Protein AF-A0A8J6U6I2-F1 (afdb_monomer_lite)

Sequence (53 aa):
RYLRALDIWTTYPRLGFEDALTVAELEETGAPLATFDSDFDDIPGIRRWEPQS

pLDDT: mean 94.23, std 4.69, range [73.75, 97.69]

Secondary structure (DSSP, 8-state):
-HHHHHHHHHH-TTS-HHHHHHHHHHHHH-PPB--S-GGGTTSTT--B-----

Radius of gyration: 10.91 Å; chains: 1; bounding box: 17×28×30 Å

Structure (mmCIF, N/CA/C/O backbone):
data_AF-A0A8J6U6I2-F1
#
_entry.id   AF-A0A8J6U6I2-F1
#
loop_
_atom_site.group_PDB
_atom_site.id
_atom_site.type_symbol
_atom_site.label_atom_id
_atom_site.label_alt_id
_atom_site.label_comp_id
_atom_site.label_asym_id
_atom_site.label_entity_id
_atom_site.label_seq_id
_atom_site.pdbx_PDB_ins_code
_atom_site.Cartn_x
_atom_site.Cartn_y
_atom_site.Cartn_z
_atom_site.occupancy
_atom_site.B_iso_or_equiv
_atom_site.auth_seq_id
_atom_site.auth_comp_id
_atom_site.auth_asym_id
_atom_site.auth_atom_id
_atom_site.pdbx_PDB_model_num
ATOM 1 N N . ARG A 1 1 ? -2.374 2.490 12.541 1.00 75.75 1 ARG A N 1
ATOM 2 C CA . ARG A 1 1 ? -1.236 1.856 11.836 1.00 75.75 1 ARG A CA 1
ATOM 3 C C . ARG A 1 1 ? -1.044 0.331 12.001 1.00 75.75 1 ARG A C 1
ATOM 5 O O . ARG A 1 1 ? -1.421 -0.370 11.080 1.00 75.75 1 ARG A O 1
ATOM 12 N N . TYR A 1 2 ? -0.490 -0.241 13.088 1.00 92.31 2 TYR A N 1
ATOM 13 C CA . TYR A 1 2 ? -0.068 -1.674 13.096 1.00 92.31 2 TYR A CA 1
ATOM 14 C C . TYR A 1 2 ? -1.183 -2.715 12.893 1.00 92.31 2 TYR A C 1
ATOM 16 O O . TYR A 1 2 ? -1.021 -3.630 12.095 1.00 92.31 2 TYR A O 1
ATOM 24 N N . LEU A 1 3 ? -2.321 -2.576 13.582 1.00 96.50 3 LEU A N 1
ATOM 25 C CA . LEU A 1 3 ? -3.465 -3.479 13.375 1.00 96.50 3 LEU A CA 1
ATOM 26 C C . LEU A 1 3 ? -4.014 -3.355 11.948 1.00 96.50 3 LEU A C 1
ATOM 28 O O . LEU A 1 3 ? -4.287 -4.358 11.304 1.00 96.50 3 LEU A O 1
ATOM 32 N N . ARG A 1 4 ? -4.056 -2.127 11.414 1.00 96.69 4 ARG A N 1
ATOM 33 C CA . ARG A 1 4 ? -4.454 -1.879 10.027 1.00 96.69 4 ARG A CA 1
ATOM 34 C C . ARG A 1 4 ? -3.496 -2.532 9.027 1.00 96.69 4 ARG A C 1
ATOM 36 O O . ARG A 1 4 ? -3.947 -3.107 8.046 1.00 96.69 4 ARG A O 1
ATOM 43 N N . ALA A 1 5 ? -2.193 -2.502 9.297 1.00 97.19 5 ALA A N 1
ATOM 44 C CA . ALA A 1 5 ? -1.204 -3.200 8.482 1.00 97.19 5 ALA A CA 1
ATOM 45 C C . ALA A 1 5 ? -1.403 -4.724 8.512 1.00 97.19 5 ALA A C 1
ATOM 47 O O . ALA A 1 5 ? -1.241 -5.367 7.485 1.00 97.19 5 ALA A O 1
ATOM 48 N N . LEU A 1 6 ? -1.816 -5.310 9.642 1.00 97.69 6 LEU A N 1
ATOM 49 C CA . LEU A 1 6 ? -2.172 -6.735 9.695 1.00 97.69 6 LEU A CA 1
ATOM 50 C C . LEU A 1 6 ? -3.408 -7.050 8.837 1.00 97.69 6 LEU A C 1
ATOM 52 O O . LEU A 1 6 ? -3.402 -8.040 8.105 1.00 97.69 6 LEU A O 1
ATOM 56 N N . ASP A 1 7 ? -4.433 -6.197 8.860 1.00 97.44 7 ASP A N 1
ATOM 57 C CA . ASP A 1 7 ? -5.607 -6.353 7.988 1.00 97.44 7 ASP A CA 1
ATOM 58 C C . ASP A 1 7 ? -5.222 -6.256 6.501 1.00 97.44 7 ASP A C 1
ATOM 60 O O . ASP A 1 7 ? -5.674 -7.049 5.676 1.00 97.44 7 ASP A O 1
ATOM 64 N N . ILE A 1 8 ? -4.352 -5.307 6.146 1.00 96.94 8 ILE A N 1
ATOM 65 C CA . ILE A 1 8 ? -3.851 -5.141 4.774 1.00 96.94 8 ILE A CA 1
ATOM 66 C C . ILE A 1 8 ? -3.025 -6.362 4.363 1.00 96.94 8 ILE A C 1
ATOM 68 O O . ILE A 1 8 ? -3.281 -6.943 3.314 1.00 96.94 8 ILE A O 1
ATOM 72 N N . TRP A 1 9 ? -2.081 -6.794 5.198 1.00 96.81 9 TRP A N 1
ATOM 73 C CA . TRP A 1 9 ? -1.204 -7.929 4.912 1.00 96.81 9 TRP A CA 1
ATOM 74 C 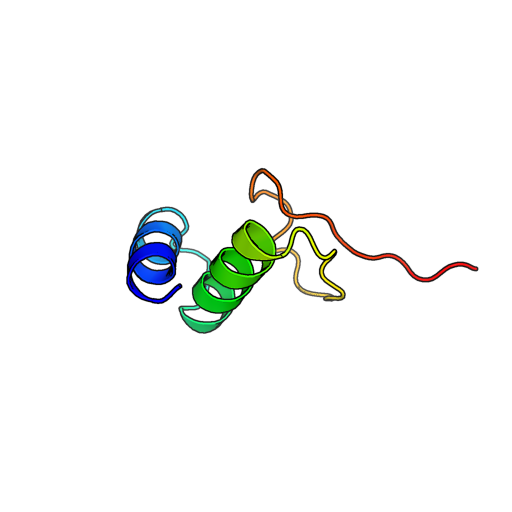C . TRP A 1 9 ? -1.987 -9.233 4.713 1.00 96.81 9 TRP A C 1
ATOM 76 O O . TRP A 1 9 ? -1.703 -10.007 3.802 1.00 96.81 9 TRP A O 1
ATOM 86 N N . THR A 1 10 ? -3.035 -9.449 5.511 1.00 96.88 10 THR A N 1
ATOM 87 C CA . THR A 1 10 ? -3.923 -10.612 5.351 1.00 96.88 10 THR A CA 1
ATOM 88 C C . THR A 1 10 ? -4.829 -10.514 4.119 1.00 96.88 10 THR A C 1
ATOM 90 O O . THR A 1 10 ? -5.199 -11.544 3.558 1.00 96.88 10 THR A O 1
ATOM 93 N N . THR A 1 11 ? -5.156 -9.300 3.662 1.00 96.81 11 THR A N 1
ATOM 94 C CA . THR A 1 11 ? -5.975 -9.056 2.460 1.00 96.81 11 THR A CA 1
ATOM 95 C C . THR A 1 11 ? -5.165 -9.138 1.163 1.00 96.81 11 THR A C 1
ATOM 97 O O . THR A 1 11 ? -5.688 -9.581 0.140 1.00 96.81 11 THR A O 1
ATOM 100 N N . TYR A 1 12 ? -3.891 -8.738 1.192 1.00 95.44 12 TYR A N 1
ATOM 101 C CA . TYR A 1 12 ? -2.993 -8.693 0.036 1.00 95.44 12 TYR A CA 1
ATOM 102 C C . TYR A 1 12 ? -1.749 -9.564 0.286 1.00 95.44 12 TYR A C 1
ATOM 104 O O . TYR A 1 12 ? -0.684 -9.033 0.594 1.00 95.44 12 TYR A O 1
ATOM 112 N N . PRO A 1 13 ? -1.833 -10.898 0.101 1.00 91.00 13 PRO A N 1
ATOM 113 C CA . PRO A 1 13 ? -0.764 -11.834 0.478 1.00 91.00 13 PRO A CA 1
ATOM 114 C C . PRO A 1 13 ? 0.543 -11.677 -0.305 1.00 91.00 13 PRO A C 1
ATOM 116 O O . PRO A 1 13 ? 1.547 -12.283 0.057 1.00 91.00 13 PRO A O 1
ATOM 119 N N . ARG A 1 14 ? 0.514 -10.924 -1.412 1.00 94.19 14 ARG A N 1
ATOM 120 C CA . ARG A 1 14 ? 1.700 -10.596 -2.212 1.00 94.19 14 ARG A CA 1
ATOM 121 C C . ARG A 1 14 ? 2.599 -9.558 -1.535 1.00 94.19 14 ARG A C 1
ATOM 123 O O . ARG A 1 14 ? 3.781 -9.528 -1.831 1.00 94.19 14 ARG A O 1
ATOM 130 N N . LEU A 1 15 ? 2.045 -8.744 -0.634 1.00 96.06 15 LEU A N 1
ATOM 131 C CA . LEU A 1 15 ? 2.788 -7.701 0.060 1.00 96.06 15 LEU A CA 1
ATOM 132 C C . LEU A 1 15 ? 3.661 -8.285 1.168 1.00 96.06 15 LEU A C 1
ATOM 134 O O . LEU A 1 15 ? 3.213 -9.134 1.950 1.00 96.06 15 LEU A O 1
ATOM 138 N N . GLY A 1 16 ? 4.869 -7.740 1.303 1.00 96.38 16 GLY A N 1
ATOM 139 C CA . GLY A 1 16 ? 5.614 -7.826 2.548 1.00 96.38 16 GLY A CA 1
ATOM 140 C C . GLY A 1 16 ? 4.844 -7.150 3.687 1.00 96.38 16 GLY A C 1
ATOM 141 O O . GLY A 1 16 ? 3.956 -6.312 3.484 1.00 96.38 16 GLY A O 1
ATOM 142 N N . PHE A 1 17 ? 5.169 -7.498 4.931 1.00 96.19 17 PHE A N 1
ATOM 143 C CA . PHE A 1 17 ? 4.536 -6.837 6.077 1.00 96.19 17 PHE A CA 1
ATOM 144 C C . PHE A 1 17 ? 4.948 -5.353 6.168 1.00 96.19 17 PHE A C 1
ATOM 146 O O . PHE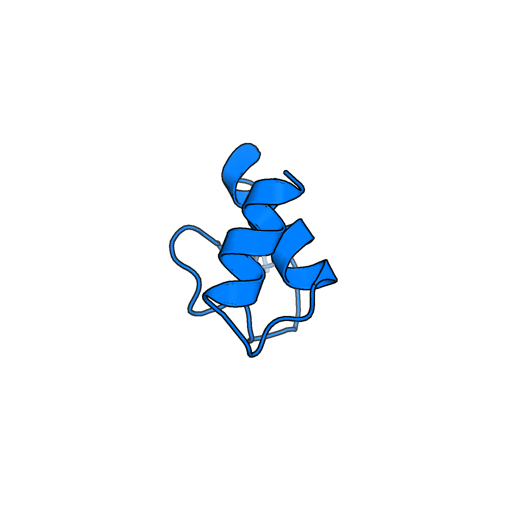 A 1 17 ? 4.165 -4.496 6.580 1.00 96.19 17 PHE A O 1
ATOM 153 N N . GLU A 1 18 ? 6.164 -5.034 5.735 1.00 96.88 18 GLU A N 1
ATOM 154 C CA . GLU A 1 18 ? 6.699 -3.685 5.560 1.00 96.88 18 GLU A CA 1
ATOM 155 C C . GLU A 1 18 ? 5.916 -2.861 4.527 1.00 96.88 18 GLU A C 1
ATOM 157 O O . GLU A 1 18 ? 5.661 -1.671 4.745 1.00 96.88 18 GLU A O 1
ATOM 162 N N . ASP A 1 19 ? 5.441 -3.495 3.458 1.00 97.06 19 ASP A N 1
ATOM 163 C CA . ASP A 1 19 ? 4.614 -2.840 2.447 1.00 97.06 19 ASP A CA 1
ATOM 164 C C . ASP A 1 19 ? 3.230 -2.548 3.015 1.00 97.06 19 ASP A C 1
ATOM 166 O O . ASP A 1 19 ? 2.711 -1.443 2.871 1.00 97.06 19 ASP A O 1
ATOM 170 N N . ALA A 1 20 ? 2.659 -3.486 3.773 1.00 97.25 20 ALA A N 1
ATOM 171 C CA . ALA A 1 20 ? 1.395 -3.268 4.466 1.00 97.25 20 ALA A CA 1
ATOM 172 C C . ALA A 1 20 ? 1.474 -2.118 5.493 1.00 97.25 20 ALA A C 1
ATOM 174 O O . ALA A 1 20 ? 0.525 -1.342 5.641 1.00 97.25 20 ALA A O 1
ATOM 175 N N . LEU A 1 21 ? 2.614 -1.951 6.175 1.00 97.69 21 LEU A N 1
ATOM 176 C CA . LEU A 1 21 ? 2.876 -0.799 7.049 1.00 97.69 21 LEU A CA 1
ATOM 177 C C . LEU A 1 21 ? 2.996 0.520 6.285 1.00 97.69 21 LEU A C 1
ATOM 179 O O . LEU A 1 21 ? 2.659 1.575 6.840 1.00 97.69 21 LEU A O 1
ATOM 183 N N . THR A 1 22 ? 3.501 0.463 5.056 1.00 97.31 22 THR A N 1
ATOM 184 C CA . THR A 1 22 ? 3.581 1.603 4.141 1.00 97.31 22 THR A CA 1
ATOM 185 C C . THR A 1 22 ? 2.182 1.999 3.682 1.00 97.31 22 THR A C 1
ATOM 187 O O . THR A 1 22 ? 1.794 3.149 3.858 1.00 97.31 22 THR A O 1
ATOM 190 N N . VAL A 1 23 ? 1.368 1.046 3.220 1.00 97.12 23 VAL A N 1
ATOM 191 C CA . VAL A 1 23 ? -0.037 1.277 2.837 1.00 97.12 23 VAL A CA 1
ATOM 192 C C . VAL A 1 23 ? -0.829 1.885 3.994 1.00 97.12 23 VAL A C 1
ATOM 194 O O . VAL A 1 23 ? -1.494 2.897 3.802 1.00 97.12 23 VAL A O 1
ATOM 197 N N . ALA A 1 24 ? -0.708 1.334 5.207 1.00 97.19 24 ALA A N 1
ATOM 198 C CA . ALA A 1 24 ? -1.411 1.857 6.379 1.00 97.19 24 ALA A CA 1
ATOM 199 C C . ALA A 1 24 ? -1.040 3.319 6.704 1.00 97.19 24 ALA A C 1
ATOM 201 O O . ALA A 1 24 ? -1.889 4.077 7.161 1.00 97.19 24 ALA A O 1
ATOM 202 N N . GLU A 1 25 ? 0.212 3.728 6.478 1.00 97.12 25 GLU A N 1
ATOM 203 C CA . GLU A 1 25 ? 0.639 5.127 6.648 1.00 97.12 25 GLU A CA 1
ATOM 204 C C . GLU A 1 25 ? 0.071 6.039 5.556 1.00 97.12 25 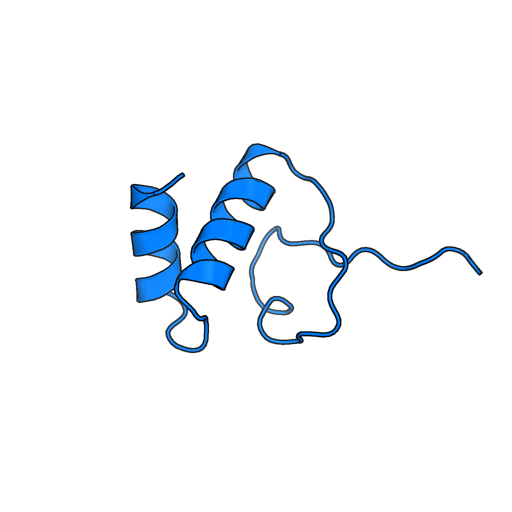GLU A C 1
ATOM 206 O O . GLU A 1 25 ? -0.348 7.166 5.818 1.00 97.12 25 GLU A O 1
ATOM 211 N N . LEU A 1 26 ? 0.063 5.564 4.312 1.00 96.75 26 LEU A N 1
ATOM 212 C CA . LEU A 1 26 ? -0.431 6.3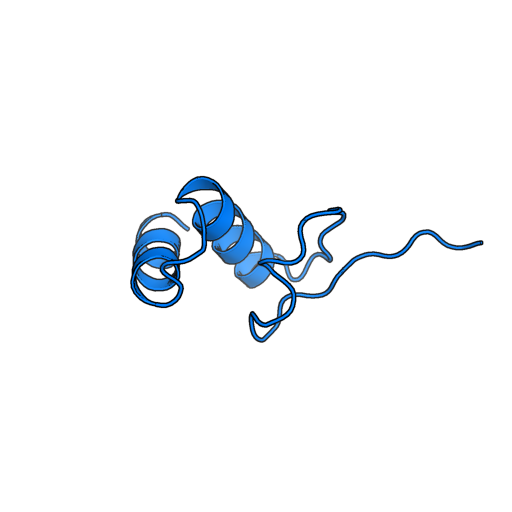32 3.172 1.00 96.75 26 LEU A CA 1
ATOM 213 C C . LEU A 1 26 ? -1.953 6.502 3.217 1.00 96.75 26 LEU A C 1
ATOM 215 O O . LEU A 1 26 ? -2.445 7.556 2.827 1.00 96.75 26 LEU A O 1
ATOM 219 N N . GLU A 1 27 ? -2.694 5.524 3.747 1.00 95.56 27 GLU A N 1
ATOM 220 C CA . GLU A 1 27 ? -4.124 5.675 4.050 1.00 95.56 27 GLU A CA 1
ATOM 221 C C . GLU A 1 27 ? -4.375 6.795 5.077 1.00 95.56 27 GLU A C 1
ATOM 223 O O . GLU A 1 27 ? -5.325 7.562 4.926 1.00 95.56 27 GLU A O 1
ATOM 228 N N . GLU A 1 28 ? -3.524 6.917 6.105 1.00 94.56 28 GLU A N 1
ATOM 229 C CA . GLU A 1 28 ? -3.653 7.942 7.154 1.00 94.56 28 GLU A CA 1
ATOM 230 C C . GLU A 1 28 ? -3.238 9.341 6.653 1.00 94.56 28 GLU A C 1
ATOM 232 O O . GLU A 1 28 ? -3.862 10.344 7.002 1.00 94.56 28 GLU A O 1
ATOM 237 N N . THR A 1 29 ? -2.198 9.426 5.819 1.00 95.88 29 THR A N 1
ATOM 238 C CA . THR A 1 29 ? -1.606 10.704 5.377 1.00 95.88 29 THR A CA 1
ATOM 239 C C . THR A 1 29 ? -2.129 11.207 4.030 1.00 95.88 29 THR A C 1
ATOM 241 O O . THR A 1 29 ? -2.031 12.399 3.735 1.00 95.88 29 THR A O 1
ATOM 244 N N . GLY A 1 30 ? -2.644 10.318 3.178 1.00 95.38 30 GLY A N 1
ATOM 245 C CA . GLY A 1 30 ? -3.026 10.610 1.793 1.00 95.38 30 GLY A CA 1
ATOM 246 C C . GLY A 1 30 ? -1.852 10.965 0.869 1.00 95.38 30 GLY A C 1
ATOM 247 O O . GLY A 1 30 ? -2.076 11.415 -0.266 1.00 95.38 30 GLY A O 1
ATOM 248 N N . ALA A 1 31 ? -0.611 10.803 1.340 1.00 96.38 31 ALA A N 1
ATOM 249 C CA . ALA A 1 31 ? 0.590 11.106 0.574 1.00 96.38 31 ALA A CA 1
ATOM 250 C C . ALA A 1 31 ? 0.728 10.156 -0.631 1.00 96.38 31 ALA A C 1
ATOM 252 O O . ALA A 1 31 ? 0.302 9.002 -0.566 1.00 96.38 31 ALA A O 1
ATOM 253 N N . PRO A 1 32 ? 1.296 10.616 -1.757 1.00 96.38 32 PRO A N 1
ATOM 254 C CA . PRO A 1 32 ? 1.616 9.726 -2.862 1.00 96.38 32 PRO A CA 1
ATOM 255 C C . PRO A 1 32 ? 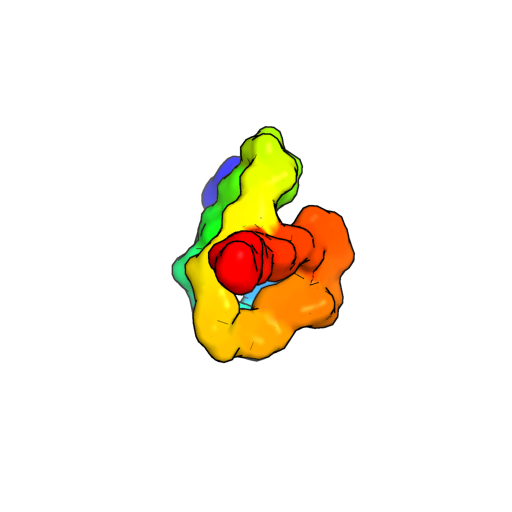2.897 8.923 -2.559 1.00 96.38 32 PRO A C 1
ATOM 257 O O . PRO A 1 32 ? 3.791 9.405 -1.861 1.00 96.38 32 PRO A O 1
ATOM 260 N N . LEU A 1 33 ? 2.998 7.711 -3.104 1.00 96.69 33 LEU A N 1
ATOM 261 C CA . LEU A 1 33 ? 4.128 6.801 -2.910 1.00 96.69 33 LEU A CA 1
ATOM 262 C C . LEU A 1 33 ? 5.106 6.872 -4.082 1.00 96.69 33 LEU A C 1
ATOM 264 O O . LEU A 1 33 ? 4.756 6.539 -5.213 1.00 96.69 33 LEU A O 1
ATOM 268 N N . ALA A 1 34 ? 6.351 7.247 -3.806 1.00 95.88 34 ALA A N 1
ATOM 269 C CA . ALA A 1 34 ? 7.447 7.101 -4.756 1.00 95.88 34 ALA A CA 1
ATOM 270 C C . ALA A 1 34 ? 8.075 5.709 -4.594 1.00 95.88 34 ALA A C 1
ATOM 272 O O . ALA A 1 34 ? 8.767 5.448 -3.612 1.00 95.88 34 ALA A O 1
ATOM 273 N N . THR A 1 35 ? 7.821 4.810 -5.543 1.00 94.75 35 THR A N 1
ATOM 274 C CA . THR A 1 35 ? 8.390 3.456 -5.558 1.00 94.75 35 THR A CA 1
ATOM 275 C C . THR A 1 35 ? 8.487 2.926 -6.988 1.00 94.75 35 THR A C 1
ATOM 277 O O . THR A 1 35 ? 7.689 3.307 -7.847 1.00 94.75 35 THR A O 1
ATOM 280 N N . PHE A 1 36 ? 9.447 2.031 -7.226 1.00 93.31 36 PHE A N 1
ATOM 281 C CA . PHE A 1 36 ? 9.522 1.218 -8.446 1.00 93.31 36 PHE A CA 1
ATOM 282 C C . PHE A 1 36 ? 8.752 -0.103 -8.325 1.00 93.31 36 PHE A C 1
ATOM 284 O O . PHE A 1 36 ? 8.603 -0.812 -9.315 1.00 93.31 36 PHE A O 1
ATOM 291 N N . ASP A 1 37 ? 8.293 -0.438 -7.121 1.00 93.38 37 ASP A N 1
ATOM 292 C CA . ASP A 1 37 ? 7.559 -1.663 -6.843 1.00 93.38 37 ASP A CA 1
ATOM 293 C C . ASP A 1 37 ? 6.115 -1.560 -7.351 1.00 93.38 37 ASP A C 1
ATOM 295 O O . ASP A 1 37 ? 5.389 -0.622 -7.004 1.00 93.38 37 ASP A O 1
ATOM 299 N N . SER A 1 38 ? 5.711 -2.510 -8.193 1.00 93.75 38 SER A N 1
ATOM 300 C CA . SER A 1 38 ? 4.373 -2.588 -8.781 1.00 93.75 38 SER A CA 1
ATOM 301 C C . SER A 1 38 ? 3.325 -3.205 -7.864 1.00 93.75 38 SER A C 1
ATOM 303 O O . SER A 1 38 ? 2.138 -3.096 -8.160 1.00 93.75 38 SER A O 1
ATOM 305 N N . ASP A 1 39 ? 3.706 -3.818 -6.744 1.00 94.06 39 ASP A N 1
ATOM 306 C CA . ASP A 1 39 ? 2.753 -4.554 -5.907 1.00 94.06 39 ASP A CA 1
ATOM 307 C C . ASP A 1 39 ? 1.681 -3.654 -5.256 1.00 94.06 39 ASP A C 1
ATOM 309 O O . ASP A 1 39 ? 0.592 -4.128 -4.889 1.00 94.06 39 ASP A O 1
ATOM 313 N N . PHE A 1 40 ? 1.953 -2.346 -5.199 1.00 95.06 40 PHE A N 1
ATOM 314 C CA . PHE A 1 40 ? 1.061 -1.294 -4.709 1.00 95.06 40 PHE A CA 1
ATOM 315 C C . PHE A 1 40 ? 0.002 -0.833 -5.723 1.00 95.06 40 PHE A C 1
ATOM 317 O O . PHE A 1 40 ? -0.958 -0.177 -5.319 1.00 95.06 40 PHE A O 1
ATOM 324 N N . ASP A 1 41 ? 0.148 -1.164 -7.011 1.00 91.56 41 ASP A N 1
ATOM 325 C CA . ASP A 1 41 ? -0.647 -0.561 -8.094 1.00 91.56 41 ASP A CA 1
ATOM 326 C C . ASP A 1 41 ? -2.137 -0.931 -8.025 1.00 91.56 41 ASP A C 1
ATOM 328 O O . ASP A 1 41 ? -3.000 -0.126 -8.373 1.00 91.56 41 ASP A O 1
ATOM 332 N N . ASP A 1 42 ? -2.451 -2.112 -7.486 1.00 90.06 42 ASP A N 1
ATOM 333 C CA . ASP A 1 42 ? -3.828 -2.595 -7.333 1.00 90.06 42 ASP A CA 1
ATOM 334 C C . ASP A 1 42 ? -4.438 -2.281 -5.954 1.00 90.06 42 ASP A C 1
ATOM 336 O O . ASP A 1 42 ? -5.481 -2.838 -5.601 1.00 90.06 42 ASP A O 1
ATOM 340 N N . ILE A 1 43 ? -3.795 -1.445 -5.130 1.00 94.94 43 ILE A N 1
ATOM 341 C CA . ILE A 1 43 ? -4.300 -1.112 -3.791 1.00 94.94 43 ILE A CA 1
ATOM 342 C C . ILE A 1 43 ? -5.184 0.142 -3.868 1.00 94.94 43 ILE A C 1
ATOM 344 O O . ILE A 1 43 ? -4.682 1.236 -4.142 1.00 94.94 43 ILE A O 1
ATOM 348 N N . PRO A 1 44 ? -6.499 0.037 -3.588 1.00 93.69 44 PRO A N 1
ATOM 349 C CA . PRO A 1 44 ? -7.403 1.176 -3.679 1.00 93.69 44 PRO A CA 1
ATOM 350 C C . PRO A 1 44 ? -6.972 2.334 -2.776 1.00 93.69 44 PRO A C 1
ATOM 352 O O . PRO A 1 44 ? -6.714 2.150 -1.590 1.00 93.69 44 PRO A O 1
ATOM 355 N N . GLY A 1 45 ? -6.940 3.544 -3.333 1.00 92.00 45 GLY A N 1
ATOM 356 C CA . GLY A 1 45 ? -6.597 4.764 -2.595 1.00 92.00 45 GLY A CA 1
ATOM 357 C C . GLY A 1 45 ? -5.099 5.070 -2.521 1.00 92.00 45 GLY A C 1
ATOM 358 O O . GLY A 1 45 ? -4.741 6.200 -2.184 1.00 92.00 45 GLY A O 1
ATOM 359 N N . ILE A 1 46 ? -4.229 4.134 -2.908 1.00 95.50 46 ILE A N 1
ATOM 360 C CA . ILE A 1 46 ? -2.791 4.383 -3.025 1.00 95.50 46 ILE A CA 1
ATOM 361 C C . ILE A 1 46 ? -2.501 5.020 -4.382 1.00 95.50 46 ILE A C 1
ATOM 363 O O . ILE A 1 46 ? -2.968 4.568 -5.424 1.00 95.50 46 ILE A O 1
ATOM 367 N N . ARG A 1 47 ? -1.753 6.127 -4.367 1.00 94.81 47 ARG A N 1
ATOM 368 C CA . ARG A 1 47 ? -1.385 6.883 -5.570 1.00 94.81 47 ARG A CA 1
ATOM 369 C C . ARG A 1 47 ? 0.118 6.834 -5.752 1.00 94.81 47 ARG A C 1
ATOM 371 O O . ARG A 1 47 ? 0.842 7.226 -4.837 1.00 94.81 47 ARG A O 1
ATOM 378 N N . ARG A 1 48 ? 0.588 6.427 -6.930 1.00 93.88 48 ARG A N 1
ATOM 379 C CA . ARG A 1 48 ? 2.007 6.530 -7.275 1.00 93.88 48 ARG A CA 1
ATOM 380 C C . ARG A 1 48 ? 2.380 8.000 -7.481 1.00 93.88 48 ARG A C 1
ATOM 382 O O . ARG A 1 48 ? 1.642 8.766 -8.100 1.00 93.88 48 ARG A O 1
ATOM 389 N N . TRP A 1 49 ? 3.508 8.400 -6.911 1.00 95.62 49 TRP A N 1
ATOM 390 C CA . TRP A 1 49 ? 4.144 9.670 -7.223 1.00 95.62 49 TRP A CA 1
ATOM 391 C C . TRP A 1 49 ? 4.971 9.513 -8.497 1.00 95.62 49 TRP A C 1
ATOM 393 O O . TRP A 1 49 ? 5.754 8.570 -8.612 1.00 95.62 49 TRP A O 1
ATOM 403 N N . GLU A 1 50 ? 4.837 10.463 -9.416 1.00 91.50 50 GLU A N 1
ATOM 404 C CA . GLU A 1 50 ? 5.656 10.545 -10.622 1.00 91.50 50 GLU A CA 1
ATOM 405 C C . GLU A 1 50 ? 6.477 11.847 -10.603 1.00 91.50 50 GLU A C 1
ATOM 407 O O . GLU A 1 50 ? 5.942 12.902 -10.235 1.00 91.50 50 GLU A O 1
ATOM 412 N N . PRO A 1 51 ? 7.770 11.808 -10.978 1.00 88.38 51 PRO A N 1
ATOM 413 C CA . PRO A 1 51 ? 8.579 13.013 -11.104 1.00 88.38 51 PRO A CA 1
ATOM 414 C C . PRO A 1 51 ? 8.050 13.904 -12.232 1.00 88.38 5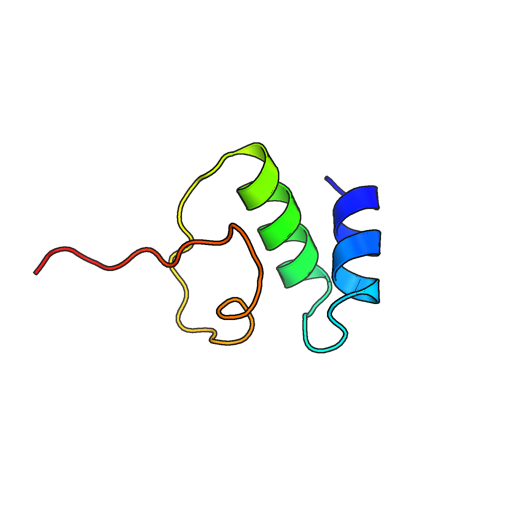1 PRO A C 1
ATOM 416 O O . PRO A 1 51 ? 7.728 13.426 -13.319 1.00 88.38 51 PRO A O 1
ATOM 419 N N . GLN A 1 52 ? 7.996 15.216 -11.991 1.00 83.00 52 GLN A N 1
ATOM 420 C CA . GLN A 1 52 ? 7.729 16.181 -13.059 1.00 83.00 52 GLN A CA 1
ATOM 421 C C . GLN A 1 52 ? 8.947 16.249 -13.990 1.00 83.00 52 GLN A C 1
ATOM 423 O O . GLN A 1 52 ? 10.082 16.296 -13.512 1.00 83.00 52 GLN A O 1
ATOM 428 N N . SER A 1 53 ? 8.686 16.181 -15.298 1.00 73.75 53 SER A N 1
ATOM 429 C CA . SER A 1 53 ? 9.694 16.200 -16.369 1.00 73.75 53 SER A CA 1
ATOM 430 C C . SER A 1 53 ? 10.459 17.516 -16.458 1.00 73.75 53 SER A C 1
ATOM 432 O O . SER A 1 53 ? 9.854 18.570 -16.159 1.00 73.75 53 SER A O 1
#

Foldseek 3Di:
DQVQLVVQCVVQVVDDSVVSVVVVVCVVVVDADADPDCSCVPPPSHHHDDDDD